Protein AF-A0A226MD91-F1 (afdb_monomer)

Secondary structure (DSSP, 8-state):
----PPP-HHHHHHHHHHTT-SEEEEEEETT-HHHHHHHHHTT-EEEEEEEEEE--STTPPPEEEEEEEEE-TT-TT-GGGSPPSS-B-GGG--

InterPro domains:
  IPR016181 Acyl-CoA N-acyltransferase [SSF55729] (20-73)
  IPR051646 N-terminal NatB acetyltransferase catalytic subunit [PTHR45910] (18-93)

Organism: Callipepla squamata (NCBI:txid9009)

Radius of gyration: 15.52 Å; Cα contacts (8 Å, |Δi|>4): 147; chains: 1; bounding box: 28×42×45 Å

Structure (mmCIF, N/CA/C/O backbone):
data_AF-A0A226MD91-F1
#
_entry.id   AF-A0A226MD91-F1
#
loop_
_atom_site.group_PDB
_atom_site.id
_atom_site.type_symbol
_atom_site.label_atom_id
_atom_site.label_alt_id
_atom_site.label_comp_id
_atom_site.label_asym_id
_atom_site.label_entity_id
_atom_site.label_seq_id
_atom_site.pdbx_PDB_ins_code
_atom_site.Cartn_x
_atom_site.Cartn_y
_atom_site.Cartn_z
_atom_site.occupancy
_atom_site.B_iso_or_equiv
_atom_site.auth_seq_id
_atom_site.auth_comp_id
_atom_site.auth_asym_id
_atom_site.auth_atom_id
_atom_site.pdbx_PDB_model_num
ATOM 1 N N . MET A 1 1 ? 1.212 29.957 23.940 1.00 50.91 1 MET A N 1
ATOM 2 C CA . MET A 1 1 ? 2.538 29.389 23.625 1.00 50.91 1 MET A CA 1
ATOM 3 C C . MET A 1 1 ? 2.305 28.058 22.920 1.00 50.91 1 MET A C 1
ATOM 5 O O . MET A 1 1 ? 2.157 27.035 23.570 1.00 50.91 1 MET A O 1
ATOM 9 N N . THR A 1 2 ? 2.113 28.079 21.604 1.00 70.12 2 THR A N 1
ATOM 10 C CA . THR A 1 2 ? 1.955 26.860 20.800 1.00 70.12 2 THR A CA 1
ATOM 11 C C . THR A 1 2 ? 3.346 26.393 20.390 1.00 70.12 2 THR A C 1
ATOM 13 O O . THR A 1 2 ? 4.029 27.069 19.629 1.00 70.12 2 THR A O 1
ATOM 16 N N . SER A 1 3 ? 3.795 25.274 20.954 1.00 70.19 3 SER A N 1
ATOM 17 C CA . SER A 1 3 ? 5.041 24.628 20.539 1.00 70.19 3 SER A CA 1
ATOM 18 C C . SER A 1 3 ? 4.828 23.952 19.182 1.00 70.19 3 SER A C 1
ATOM 20 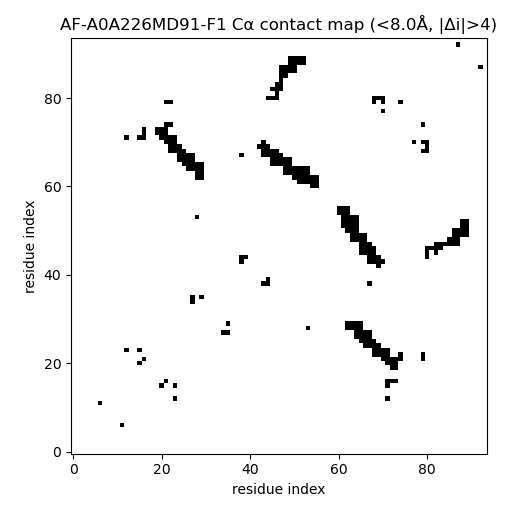O O . SER A 1 3 ? 3.892 23.164 19.028 1.00 70.19 3 SER A O 1
ATOM 22 N N . LEU A 1 4 ? 5.672 24.271 18.199 1.00 79.88 4 LEU A N 1
ATOM 23 C CA . LEU A 1 4 ? 5.737 23.554 16.928 1.00 79.88 4 LEU A CA 1
ATOM 24 C C . LEU A 1 4 ? 6.539 22.270 17.158 1.00 79.88 4 LEU A C 1
ATOM 26 O O . LEU A 1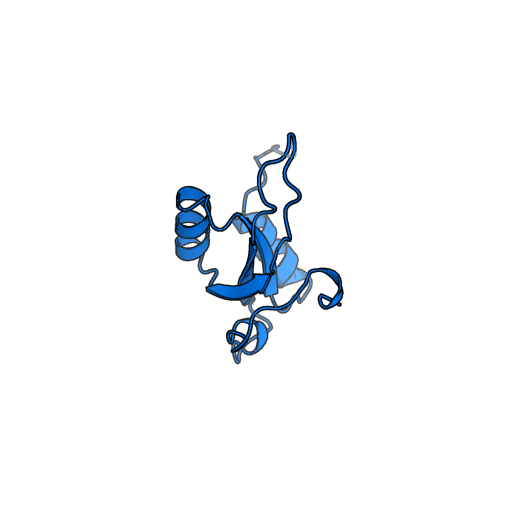 4 ? 7.757 22.319 17.314 1.00 79.88 4 LEU A O 1
ATOM 30 N N . ARG A 1 5 ? 5.858 21.122 17.181 1.00 88.44 5 ARG A N 1
ATOM 31 C CA . ARG A 1 5 ? 6.510 19.811 17.070 1.00 88.44 5 ARG A CA 1
ATOM 32 C C . ARG A 1 5 ? 6.302 19.244 15.672 1.00 88.44 5 ARG A C 1
ATOM 34 O O . ARG A 1 5 ? 5.283 19.529 15.046 1.00 88.44 5 ARG A O 1
ATOM 41 N N . ALA A 1 6 ? 7.245 18.429 15.208 1.00 89.06 6 ALA A N 1
ATOM 42 C CA . ALA A 1 6 ? 7.115 17.728 13.937 1.00 89.06 6 ALA A CA 1
ATOM 43 C C . ALA A 1 6 ? 5.857 16.843 13.929 1.00 89.06 6 ALA A C 1
ATOM 45 O O . ALA A 1 6 ? 5.535 16.194 14.929 1.00 89.06 6 ALA A O 1
ATOM 46 N N . PHE A 1 7 ? 5.165 16.843 12.793 1.00 87.44 7 PHE A N 1
ATOM 47 C CA . PHE A 1 7 ? 4.037 15.962 12.533 1.00 87.44 7 PHE A CA 1
ATOM 48 C C . PHE A 1 7 ? 4.562 14.581 12.143 1.00 87.44 7 PHE A C 1
ATOM 50 O O . PHE A 1 7 ? 5.399 14.469 11.245 1.00 87.44 7 PHE A O 1
ATOM 57 N N . THR A 1 8 ? 4.094 13.538 12.822 1.00 92.56 8 THR A N 1
ATOM 58 C CA . THR A 1 8 ? 4.553 12.159 12.604 1.00 92.56 8 THR A CA 1
ATOM 59 C C . THR A 1 8 ? 3.440 11.274 12.039 1.00 92.56 8 THR A C 1
ATOM 61 O O . THR A 1 8 ? 2.281 11.677 11.937 1.00 92.56 8 THR A O 1
ATOM 64 N N . CYS A 1 9 ? 3.771 10.029 11.683 1.00 91.94 9 CYS A N 1
ATOM 65 C CA . CYS A 1 9 ? 2.765 9.045 11.268 1.00 91.94 9 CYS A CA 1
ATOM 66 C C . CYS A 1 9 ? 1.708 8.797 12.360 1.00 91.94 9 CYS A C 1
ATOM 68 O O . CYS A 1 9 ? 0.532 8.630 12.045 1.00 91.94 9 CYS A O 1
ATOM 70 N N . ASP A 1 10 ? 2.088 8.842 13.639 1.00 93.31 10 ASP A N 1
ATOM 71 C CA . ASP A 1 10 ? 1.134 8.683 14.743 1.00 93.31 10 ASP A 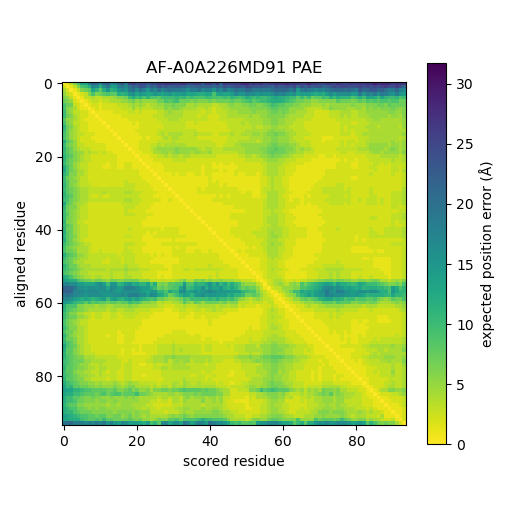CA 1
ATOM 72 C C . ASP A 1 10 ? 0.100 9.810 14.768 1.00 93.31 10 ASP A C 1
ATOM 74 O O . ASP A 1 10 ? -1.078 9.570 15.046 1.00 93.31 10 ASP A O 1
ATOM 78 N N . ASP A 1 11 ? 0.513 11.030 14.415 1.00 94.81 11 ASP A N 1
ATOM 79 C CA . ASP A 1 11 ? -0.409 12.152 14.269 1.00 94.81 11 ASP A CA 1
ATOM 80 C C . ASP A 1 11 ? -1.395 11.895 13.135 1.00 94.81 11 ASP A C 1
ATOM 82 O O . ASP A 1 11 ? -2.603 12.032 13.336 1.00 94.81 11 ASP A O 1
ATOM 86 N N . LEU A 1 12 ? -0.908 11.435 11.978 1.00 94.25 12 LEU A N 1
ATOM 87 C CA . LEU A 1 12 ? -1.757 11.056 10.848 1.00 94.25 12 LEU A CA 1
ATOM 88 C C . LEU A 1 12 ? -2.811 10.018 11.252 1.00 94.25 12 LEU A C 1
ATOM 90 O O . LEU A 1 12 ? -3.997 10.202 10.965 1.00 94.25 12 LEU A O 1
ATOM 94 N N . PHE A 1 13 ? -2.410 8.949 11.945 1.00 95.25 13 PHE A N 1
ATOM 95 C CA . PHE A 1 13 ? -3.339 7.903 12.383 1.00 95.25 13 PHE A CA 1
ATOM 96 C C . PHE A 1 13 ? -4.340 8.435 13.399 1.00 95.25 13 PHE A C 1
ATOM 98 O O . PHE A 1 13 ? -5.531 8.130 13.322 1.00 95.25 13 PHE A O 1
ATOM 105 N N . ARG A 1 14 ? -3.885 9.256 14.346 1.00 95.06 14 ARG A N 1
ATOM 106 C CA . ARG A 1 14 ? -4.752 9.865 15.352 1.00 95.06 14 ARG A CA 1
ATOM 107 C C . ARG A 1 14 ? -5.804 10.767 14.713 1.00 95.06 14 ARG A C 1
ATOM 109 O O . ARG A 1 14 ? -6.983 10.625 15.030 1.00 95.06 14 ARG A O 1
ATOM 116 N N . PHE A 1 15 ? -5.406 11.664 13.813 1.00 95.94 15 PHE A N 1
ATOM 117 C CA . PHE A 1 15 ? -6.341 12.569 13.146 1.00 95.94 15 PHE A CA 1
ATOM 118 C C . PHE A 1 15 ? -7.361 11.807 12.297 1.00 95.94 15 PHE A C 1
ATOM 120 O O . PHE A 1 15 ? -8.553 12.095 12.395 1.00 95.94 15 PHE A O 1
ATOM 127 N N . ASN A 1 16 ? -6.935 10.797 11.534 1.00 95.94 16 ASN A N 1
ATOM 128 C CA . ASN A 1 16 ? -7.865 9.990 10.738 1.00 95.94 16 ASN A CA 1
ATOM 129 C C . ASN A 1 16 ? -8.824 9.162 11.606 1.00 95.94 16 ASN A C 1
ATOM 131 O O . ASN A 1 16 ? -10.014 9.094 11.297 1.00 95.94 16 ASN A O 1
ATOM 135 N N . ASN A 1 17 ? -8.359 8.615 12.735 1.00 94.94 17 ASN A N 1
ATOM 136 C CA . ASN A 1 17 ? -9.238 7.973 13.718 1.00 94.94 17 ASN A CA 1
ATOM 137 C C . ASN A 1 17 ? -10.294 8.952 14.254 1.00 94.94 17 ASN A C 1
ATOM 139 O O . ASN A 1 17 ? -11.475 8.622 14.297 1.00 94.94 17 ASN A O 1
ATOM 143 N N . MET A 1 18 ? -9.896 10.180 14.613 1.00 95.81 18 MET A N 1
ATOM 144 C CA . MET A 1 18 ? -10.830 11.215 15.084 1.00 95.81 18 MET A CA 1
ATOM 145 C C . MET A 1 18 ? -11.854 11.624 14.018 1.00 95.81 18 MET A C 1
ATOM 147 O O . MET A 1 18 ? -12.964 12.026 14.358 1.00 95.81 18 MET A O 1
ATOM 151 N N . LYS A 1 19 ? -11.491 11.535 12.735 1.00 96.06 19 LYS A N 1
ATOM 152 C CA . LYS A 1 19 ? -12.387 11.794 11.599 1.00 96.06 19 LYS A CA 1
ATOM 153 C C . LYS A 1 19 ? -13.221 10.576 11.189 1.00 96.06 19 LYS A C 1
ATOM 155 O O . LYS A 1 19 ? -14.033 10.690 10.277 1.00 96.06 19 LYS A O 1
ATOM 160 N N . GLY A 1 20 ? -13.059 9.434 11.860 1.00 95.38 20 GLY A N 1
ATOM 161 C CA . GLY A 1 20 ? -13.809 8.216 11.563 1.00 95.38 20 GLY A CA 1
ATOM 162 C C . GLY A 1 20 ? -13.416 7.564 10.235 1.00 95.38 20 GLY A C 1
ATOM 163 O O . GLY A 1 20 ? -14.280 6.997 9.564 1.00 95.38 20 GLY A O 1
ATOM 164 N N . GLY A 1 21 ? -12.145 7.653 9.836 1.00 96.38 21 GLY A N 1
ATOM 165 C CA . GLY A 1 21 ? -11.617 6.893 8.701 1.00 96.38 21 GLY A CA 1
ATOM 166 C C . GLY A 1 21 ? -11.627 5.385 8.978 1.00 96.38 21 GLY A C 1
ATOM 167 O O . GLY A 1 21 ? -11.442 4.962 10.119 1.00 96.38 21 GLY A O 1
ATOM 168 N N . PHE A 1 22 ? -11.847 4.570 7.945 1.00 96.75 22 PHE A N 1
ATOM 169 C CA . PHE A 1 22 ? -11.764 3.105 8.053 1.00 96.75 22 PHE A CA 1
ATOM 170 C C . PHE A 1 22 ? -10.321 2.601 7.991 1.00 96.75 22 PHE A C 1
ATOM 172 O O . PHE A 1 22 ? -9.951 1.684 8.718 1.00 96.75 22 PHE A O 1
ATOM 179 N N . PHE A 1 23 ? -9.494 3.229 7.162 1.00 97.44 23 PHE A N 1
ATOM 180 C CA . PHE A 1 23 ? -8.093 2.883 6.979 1.00 97.44 23 PHE A CA 1
ATOM 181 C C . PHE A 1 23 ? -7.298 4.101 6.510 1.00 97.44 23 PHE A C 1
ATOM 183 O O . PHE A 1 23 ? -7.873 5.125 6.142 1.00 97.44 23 PHE A O 1
ATOM 190 N N . VAL A 1 24 ? -5.975 3.970 6.534 1.00 97.44 24 VAL A N 1
ATOM 191 C CA . VAL A 1 24 ? -5.050 4.826 5.783 1.00 97.44 24 VAL A CA 1
ATOM 192 C C . VAL A 1 24 ? -4.340 3.939 4.777 1.00 97.44 24 VAL A C 1
ATOM 194 O O . VAL A 1 24 ? -3.852 2.869 5.153 1.00 97.44 24 VAL A O 1
ATOM 197 N N . ASP A 1 25 ? -4.286 4.374 3.528 1.00 97.19 25 ASP A N 1
ATOM 198 C CA . ASP A 1 25 ? -3.568 3.708 2.452 1.00 97.19 25 ASP A CA 1
ATOM 199 C C . ASP A 1 25 ? -2.353 4.517 1.984 1.00 97.19 25 ASP A C 1
ATOM 201 O O . ASP A 1 25 ? -2.117 5.654 2.406 1.00 97.19 25 ASP A O 1
ATOM 205 N N . LEU A 1 26 ? -1.519 3.860 1.186 1.00 97.62 26 LEU A N 1
ATOM 206 C CA . LEU A 1 26 ? -0.395 4.441 0.464 1.00 97.62 26 LEU A CA 1
ATOM 207 C C . LEU A 1 26 ? 0.028 3.499 -0.660 1.00 97.62 26 LEU A C 1
ATOM 209 O O . LEU A 1 26 ? -0.159 2.286 -0.563 1.00 97.62 26 LEU A O 1
ATOM 213 N N . PHE A 1 27 ? 0.692 4.054 -1.669 1.00 97.88 27 PHE A N 1
ATOM 214 C CA . PHE A 1 27 ? 1.388 3.283 -2.693 1.00 97.88 27 PHE A CA 1
ATOM 215 C C . PHE A 1 27 ? 2.891 3.318 -2.435 1.00 97.88 27 PHE A C 1
ATOM 217 O O . PHE A 1 27 ? 3.455 4.370 -2.119 1.00 97.88 27 PHE A O 1
ATOM 224 N N . VAL A 1 28 ? 3.544 2.164 -2.557 1.00 98.19 28 VAL A N 1
ATOM 225 C CA . VAL A 1 28 ? 4.999 2.043 -2.432 1.00 98.19 28 VAL A CA 1
ATOM 226 C C . VAL A 1 28 ? 5.551 1.164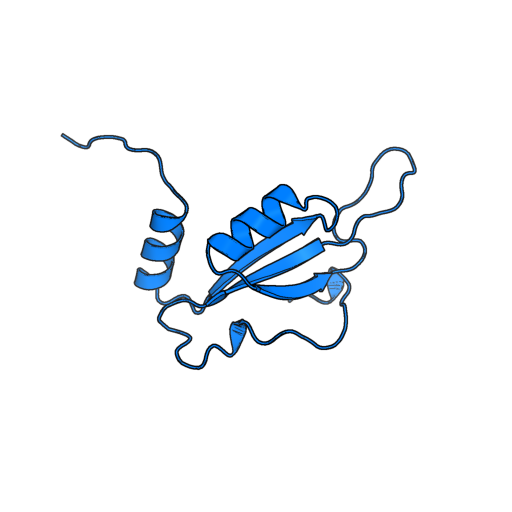 -3.545 1.00 98.19 28 VAL A C 1
ATOM 228 O O . VAL A 1 28 ? 5.017 0.092 -3.815 1.00 98.19 28 VAL A O 1
ATOM 231 N N . ARG A 1 29 ? 6.633 1.622 -4.182 1.00 97.81 29 ARG A N 1
ATOM 232 C CA . ARG A 1 29 ? 7.399 0.865 -5.185 1.00 97.81 29 ARG A CA 1
ATOM 233 C C . ARG A 1 29 ? 7.755 -0.522 -4.656 1.00 97.81 29 ARG A C 1
ATOM 235 O O . ARG A 1 29 ? 8.284 -0.623 -3.544 1.00 97.81 29 ARG A O 1
ATOM 242 N N . VAL A 1 30 ? 7.511 -1.569 -5.447 1.00 97.00 30 VAL A N 1
ATOM 243 C CA . VAL A 1 30 ? 7.814 -2.957 -5.052 1.00 97.00 30 VAL A CA 1
ATOM 244 C C . VAL A 1 30 ? 9.306 -3.140 -4.750 1.00 97.00 30 VAL A C 1
ATOM 246 O O . VAL A 1 30 ? 9.653 -3.870 -3.821 1.00 97.00 30 VAL A O 1
ATOM 249 N N . SER A 1 31 ? 10.189 -2.423 -5.455 1.00 96.88 31 SER A N 1
ATOM 250 C CA . SER A 1 31 ? 11.637 -2.469 -5.213 1.00 96.88 31 SER A CA 1
ATOM 251 C C . SER A 1 31 ? 12.082 -1.811 -3.898 1.00 96.88 31 SER A C 1
ATOM 253 O O . SER A 1 31 ? 13.156 -2.132 -3.382 1.00 96.88 31 SER A O 1
ATOM 255 N N . ASN A 1 32 ? 11.281 -0.916 -3.302 1.00 97.75 32 ASN A N 1
ATOM 256 C CA . ASN A 1 32 ? 11.658 -0.188 -2.087 1.00 97.75 32 ASN A CA 1
ATOM 257 C C . ASN A 1 32 ? 11.386 -1.01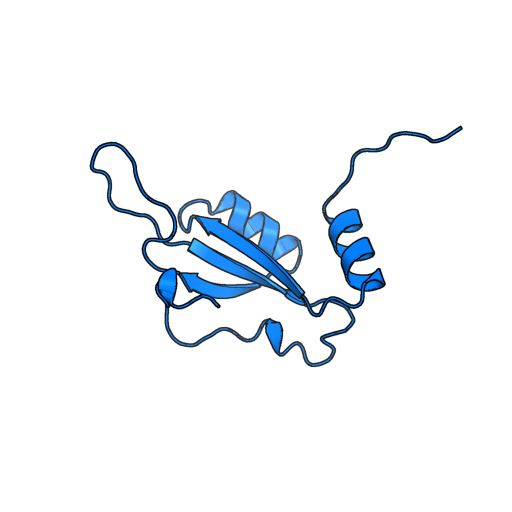3 -0.820 1.00 97.75 32 ASN A C 1
ATOM 259 O O . ASN A 1 32 ? 10.537 -0.688 0.017 1.00 97.75 32 ASN A O 1
ATOM 263 N N . GLN A 1 33 ? 12.151 -2.092 -0.656 1.00 98.00 33 GLN A N 1
ATOM 264 C CA . GLN A 1 33 ? 11.957 -3.036 0.441 1.00 98.00 33 GLN A CA 1
ATOM 265 C C . GLN A 1 33 ? 12.167 -2.404 1.828 1.00 98.00 33 GLN A C 1
ATOM 267 O O . GLN A 1 33 ? 11.559 -2.846 2.806 1.00 98.00 33 GLN A O 1
ATOM 272 N N . VAL A 1 34 ? 12.983 -1.347 1.922 1.00 98.31 34 VAL A N 1
ATOM 273 C CA . VAL A 1 34 ? 13.193 -0.583 3.163 1.00 98.31 34 VAL A CA 1
ATOM 274 C C . VAL A 1 34 ? 11.890 0.087 3.602 1.00 98.31 34 VAL A C 1
ATOM 276 O O . VAL A 1 34 ? 11.455 -0.116 4.737 1.00 98.31 34 VAL A O 1
ATOM 279 N N . ALA A 1 35 ? 11.229 0.820 2.700 1.00 98.00 35 ALA A N 1
ATOM 280 C CA . ALA A 1 35 ? 9.950 1.461 2.994 1.00 98.00 35 ALA A CA 1
ATOM 281 C C . ALA A 1 35 ? 8.843 0.430 3.256 1.00 98.00 35 ALA A C 1
ATOM 283 O O . ALA A 1 35 ? 8.103 0.560 4.229 1.00 98.00 35 ALA A O 1
ATOM 284 N N . VAL A 1 36 ? 8.774 -0.644 2.460 1.00 98.38 36 VAL A N 1
ATOM 285 C CA . VAL A 1 36 ? 7.808 -1.737 2.674 1.00 98.38 36 VAL A CA 1
ATOM 286 C C . VAL A 1 36 ? 7.942 -2.327 4.082 1.00 98.38 36 VAL A C 1
ATOM 288 O O . VAL A 1 36 ? 6.944 -2.519 4.778 1.00 98.38 36 VAL A O 1
ATOM 291 N N . ASN A 1 37 ? 9.169 -2.594 4.536 1.00 98.19 37 ASN A N 1
ATOM 292 C CA . ASN A 1 37 ? 9.411 -3.144 5.871 1.00 98.19 37 ASN A CA 1
ATOM 293 C C . ASN A 1 37 ? 9.067 -2.143 6.980 1.00 98.19 37 ASN A C 1
ATOM 295 O O . ASN A 1 37 ? 8.469 -2.536 7.982 1.00 98.19 37 ASN A O 1
ATOM 299 N N . MET A 1 38 ? 9.382 -0.860 6.786 1.00 98.00 38 MET A N 1
ATOM 300 C CA . MET A 1 38 ? 8.975 0.211 7.698 1.00 98.00 38 MET A CA 1
ATOM 301 C C . MET A 1 38 ? 7.446 0.261 7.848 1.00 98.00 38 MET A C 1
ATOM 303 O O . MET A 1 38 ? 6.936 0.257 8.968 1.00 98.00 38 MET A O 1
ATOM 307 N N . TYR A 1 39 ? 6.690 0.237 6.746 1.00 98.19 39 TYR A N 1
ATOM 308 C CA . TYR A 1 39 ? 5.226 0.273 6.803 1.00 98.19 39 TYR A CA 1
ATOM 309 C C . TYR A 1 39 ? 4.626 -0.985 7.437 1.00 98.19 39 TYR A C 1
ATOM 311 O O . TYR A 1 39 ? 3.691 -0.878 8.233 1.00 98.19 39 TYR A O 1
ATOM 319 N N . LYS A 1 40 ? 5.198 -2.169 7.183 1.00 97.81 40 LYS A N 1
ATOM 320 C CA . LYS A 1 40 ? 4.809 -3.401 7.892 1.00 97.81 40 LYS A CA 1
ATOM 321 C C . LYS A 1 40 ? 4.966 -3.258 9.410 1.00 97.81 40 LYS A C 1
ATOM 323 O O . LYS A 1 40 ? 4.061 -3.639 10.147 1.00 97.81 40 LYS A O 1
ATOM 328 N N . GLN A 1 41 ? 6.061 -2.658 9.885 1.00 97.38 41 GLN A N 1
ATOM 329 C CA . GLN A 1 41 ? 6.266 -2.389 11.319 1.00 97.38 41 GLN A CA 1
ATOM 330 C C . GLN A 1 41 ? 5.264 -1.371 11.880 1.00 97.38 41 GLN A C 1
ATOM 332 O O . GLN A 1 41 ? 4.821 -1.508 13.017 1.00 97.38 41 GLN A O 1
ATOM 337 N N . LEU A 1 42 ? 4.834 -0.399 11.068 1.00 96.50 42 LEU A N 1
ATOM 338 C CA . LEU A 1 42 ? 3.744 0.523 11.409 1.00 96.50 42 LEU A CA 1
ATOM 339 C C . LEU A 1 42 ? 2.352 -0.140 11.368 1.00 96.50 42 LEU A C 1
ATOM 341 O O . LEU A 1 42 ? 1.350 0.510 11.677 1.00 96.50 42 LEU A O 1
ATOM 345 N N . GLY A 1 43 ? 2.257 -1.428 11.027 1.00 96.62 43 GLY A N 1
ATOM 346 C CA . GLY A 1 43 ? 1.018 -2.206 11.008 1.00 96.62 43 GLY A CA 1
ATOM 347 C C . GLY A 1 43 ? 0.221 -2.098 9.710 1.00 96.62 43 GLY A C 1
ATOM 348 O O . GLY A 1 43 ? -0.990 -2.308 9.736 1.00 96.62 43 GLY A O 1
ATOM 349 N N . TYR A 1 44 ? 0.876 -1.745 8.603 1.00 98.25 44 TYR A N 1
ATOM 350 C CA . TYR A 1 44 ? 0.296 -1.858 7.269 1.00 98.25 44 TYR A CA 1
ATOM 351 C C . TYR A 1 44 ? 0.418 -3.285 6.729 1.00 98.25 44 TYR A C 1
ATOM 353 O O . TYR A 1 44 ? 1.404 -3.984 6.974 1.00 98.25 44 TYR A O 1
ATOM 361 N N . SER A 1 45 ? -0.546 -3.679 5.908 1.00 97.44 45 SER A N 1
ATOM 362 C CA . SER A 1 45 ? -0.517 -4.896 5.098 1.00 97.44 45 SER A CA 1
ATOM 363 C C . SER A 1 45 ? -0.700 -4.559 3.625 1.00 97.44 45 SER A C 1
ATOM 365 O O . SER A 1 45 ? -1.368 -3.585 3.287 1.00 97.44 45 SER A O 1
ATOM 367 N N . VAL A 1 46 ? -0.123 -5.374 2.743 1.00 97.69 46 VAL A N 1
ATOM 368 C CA . VAL A 1 46 ? -0.367 -5.260 1.300 1.00 97.69 46 VAL A CA 1
ATOM 369 C C . VAL A 1 46 ? -1.818 -5.650 1.032 1.00 97.69 46 VAL A C 1
ATOM 371 O O . VAL A 1 46 ? -2.217 -6.770 1.344 1.00 97.69 46 VAL A O 1
ATOM 374 N N . TYR A 1 47 ? -2.598 -4.718 0.492 1.00 97.62 47 TYR A N 1
ATOM 375 C CA . TYR A 1 47 ? -3.978 -4.947 0.078 1.00 97.62 47 TYR A CA 1
ATOM 376 C C . TYR A 1 47 ? -4.036 -5.486 -1.352 1.00 97.62 47 TYR A C 1
ATOM 378 O O . TYR A 1 47 ? -4.754 -6.443 -1.615 1.00 97.62 47 TYR A O 1
ATOM 386 N N . ARG A 1 48 ? -3.248 -4.924 -2.272 1.00 97.12 48 ARG A N 1
ATOM 387 C CA . ARG A 1 48 ? -3.122 -5.404 -3.657 1.00 97.12 48 ARG A CA 1
ATOM 388 C C . ARG A 1 48 ? -1.799 -4.960 -4.271 1.00 97.12 48 ARG A C 1
ATOM 390 O O . ARG A 1 48 ? -1.158 -4.031 -3.775 1.00 97.12 48 ARG A O 1
ATOM 397 N N . THR A 1 49 ? -1.435 -5.595 -5.376 1.00 97.75 49 THR A N 1
ATOM 398 C CA . THR A 1 49 ? -0.403 -5.088 -6.284 1.00 97.75 49 THR A CA 1
ATOM 399 C C . THR A 1 49 ? -1.077 -4.304 -7.400 1.00 97.75 49 THR A C 1
ATOM 401 O O . THR A 1 49 ? -2.051 -4.777 -7.989 1.00 97.75 49 THR A O 1
ATOM 404 N N . VAL A 1 50 ? -0.557 -3.115 -7.675 1.00 97.56 50 VAL A N 1
ATOM 405 C CA . VAL A 1 50 ? -0.950 -2.280 -8.804 1.00 97.56 50 VAL A CA 1
ATOM 406 C C . VAL A 1 50 ? 0.149 -2.345 -9.843 1.00 97.56 50 VAL A C 1
ATOM 408 O O . VAL A 1 50 ? 1.281 -1.946 -9.566 1.00 97.56 50 VAL A O 1
ATOM 411 N N . LEU A 1 51 ? -0.188 -2.869 -11.013 1.00 96.69 51 LEU A N 1
ATOM 412 C CA . LEU A 1 51 ? 0.756 -3.045 -12.105 1.00 96.69 51 LEU A CA 1
ATOM 413 C C . LEU A 1 51 ? 1.127 -1.695 -12.707 1.00 96.69 51 LEU A C 1
ATOM 415 O O . LEU A 1 51 ? 0.250 -0.848 -12.856 1.00 96.69 51 LEU A O 1
ATOM 419 N N . GLU A 1 52 ? 2.399 -1.511 -13.060 1.00 95.69 52 GLU A N 1
ATOM 420 C CA . GLU A 1 52 ? 2.863 -0.360 -13.858 1.00 95.69 52 GLU A CA 1
ATOM 421 C C . GLU A 1 52 ? 2.457 1.010 -13.252 1.00 95.69 52 GLU A C 1
ATOM 423 O O . GLU A 1 52 ? 2.279 2.001 -13.957 1.00 95.69 52 GLU A O 1
ATOM 428 N N . TYR A 1 53 ? 2.287 1.087 -11.924 1.00 96.19 53 TYR A N 1
ATOM 429 C CA . TYR A 1 53 ? 1.788 2.289 -11.240 1.00 96.19 53 TYR A CA 1
ATOM 430 C C . TYR A 1 53 ? 2.770 3.460 -11.310 1.00 96.19 53 TYR A C 1
ATOM 432 O O . TYR A 1 53 ? 2.374 4.621 -11.430 1.00 96.19 53 TYR A O 1
ATOM 440 N N . TYR A 1 54 ? 4.065 3.172 -11.193 1.00 94.81 54 TYR A N 1
ATOM 441 C CA . TYR A 1 54 ? 5.106 4.179 -11.294 1.00 94.81 54 TYR A CA 1
ATOM 442 C C . TYR A 1 54 ? 5.718 4.162 -12.685 1.00 94.81 54 TYR A C 1
ATOM 444 O O . TYR A 1 54 ? 6.518 3.282 -12.999 1.00 94.81 54 TYR A O 1
ATOM 452 N N . SER A 1 55 ? 5.427 5.203 -13.465 1.00 92.75 55 SER A N 1
ATOM 453 C CA . SER A 1 55 ? 6.075 5.394 -14.756 1.00 92.75 55 SER A CA 1
ATOM 454 C C . SER A 1 55 ? 7.583 5.521 -14.596 1.00 92.75 55 SER A C 1
ATOM 456 O O . SER A 1 55 ? 8.086 6.267 -13.740 1.00 92.75 55 SER A O 1
ATOM 458 N N . ALA A 1 56 ? 8.305 4.800 -15.436 1.00 86.00 56 ALA A N 1
ATOM 459 C CA . ALA A 1 56 ? 9.741 4.917 -15.527 1.00 86.00 56 ALA A CA 1
ATOM 460 C C . ALA A 1 56 ? 10.142 6.032 -16.499 1.00 86.00 56 ALA A C 1
ATOM 462 O O . ALA A 1 56 ? 9.410 6.414 -17.412 1.00 86.00 56 ALA A O 1
ATOM 463 N N . SER A 1 57 ? 11.330 6.592 -16.288 1.00 83.06 57 SER A N 1
ATOM 464 C CA . SER A 1 57 ? 11.950 7.521 -17.228 1.00 83.06 57 SER A CA 1
ATOM 465 C C . SER A 1 57 ? 13.120 6.840 -17.933 1.00 83.06 57 SER A C 1
ATOM 467 O O . SER A 1 57 ? 13.749 5.936 -17.392 1.00 83.06 57 SER A O 1
ATOM 469 N N . ASN A 1 58 ? 13.426 7.299 -19.148 1.00 82.81 58 ASN A N 1
ATOM 470 C CA . ASN A 1 58 ? 14.598 6.887 -19.931 1.00 82.81 58 ASN A CA 1
ATOM 471 C C . ASN A 1 58 ? 14.591 5.442 -20.470 1.00 82.81 58 ASN A C 1
ATOM 473 O O . ASN A 1 58 ? 15.656 4.874 -20.688 1.00 82.81 58 ASN A O 1
ATOM 477 N N . GLY A 1 59 ? 13.415 4.875 -20.759 1.00 80.81 59 GLY A N 1
ATOM 478 C CA . GLY A 1 59 ? 13.294 3.572 -21.433 1.00 80.81 59 GLY A CA 1
ATOM 479 C C . GLY A 1 59 ? 13.396 2.354 -20.512 1.00 80.81 59 GLY A C 1
ATOM 480 O O . GLY A 1 59 ? 13.365 1.227 -20.999 1.00 80.81 59 GLY A O 1
ATOM 481 N N . GLU A 1 60 ? 13.492 2.578 -19.203 1.00 86.44 60 GLU A N 1
ATOM 482 C CA . GLU A 1 60 ? 13.301 1.538 -18.194 1.00 86.44 60 GLU A CA 1
ATOM 483 C C . GLU A 1 60 ? 11.828 1.078 -18.165 1.00 86.44 60 GLU A C 1
ATOM 485 O O . GLU A 1 60 ? 10.944 1.842 -18.565 1.00 86.44 60 GLU A O 1
ATOM 490 N N . PRO A 1 61 ? 11.543 -0.161 -17.727 1.00 89.81 61 PRO A N 1
ATOM 491 C CA . PRO A 1 61 ? 10.173 -0.639 -17.588 1.00 89.81 61 PRO A CA 1
ATOM 492 C C . PRO A 1 61 ? 9.452 0.071 -16.437 1.00 89.81 61 PRO A C 1
ATOM 494 O O . PRO A 1 61 ? 10.060 0.371 -15.406 1.00 89.81 61 PRO A O 1
ATOM 497 N N . ASP A 1 62 ? 8.148 0.291 -16.602 1.00 94.69 62 ASP A N 1
ATOM 498 C CA . ASP A 1 62 ? 7.288 0.799 -15.533 1.00 94.69 62 ASP A CA 1
ATOM 499 C C . ASP A 1 62 ? 7.314 -0.136 -14.318 1.00 94.69 62 ASP A C 1
ATOM 501 O O . ASP A 1 62 ? 7.494 -1.351 -14.435 1.00 94.69 62 ASP A O 1
ATOM 505 N N . GLU A 1 63 ? 7.157 0.445 -13.129 1.00 95.31 63 GLU A N 1
ATOM 506 C CA . GLU A 1 63 ? 7.297 -0.287 -11.875 1.00 95.31 63 GLU A CA 1
ATOM 507 C C . GLU A 1 63 ? 5.960 -0.437 -11.150 1.00 95.31 63 GLU A C 1
ATOM 509 O O . GLU A 1 63 ? 5.232 0.531 -10.911 1.00 95.31 63 GLU A O 1
ATOM 514 N N . ASP A 1 64 ? 5.686 -1.665 -10.720 1.00 97.50 64 ASP A N 1
ATOM 515 C CA . ASP A 1 64 ? 4.549 -1.998 -9.875 1.00 97.50 64 ASP A CA 1
ATOM 516 C C . ASP A 1 64 ? 4.618 -1.303 -8.503 1.00 97.50 64 ASP A C 1
ATOM 518 O O . ASP A 1 64 ? 5.686 -1.000 -7.949 1.00 97.50 64 ASP A O 1
ATOM 522 N N . ALA A 1 65 ? 3.449 -1.123 -7.893 1.00 98.00 65 ALA A N 1
ATOM 523 C CA . ALA A 1 65 ? 3.306 -0.634 -6.530 1.00 98.00 65 ALA A CA 1
ATOM 524 C C . ALA A 1 65 ? 2.523 -1.612 -5.654 1.00 98.00 65 ALA A C 1
ATOM 526 O O . ALA A 1 65 ? 1.571 -2.254 -6.092 1.00 98.00 65 ALA A O 1
ATOM 527 N N . TYR A 1 66 ? 2.862 -1.662 -4.370 1.00 98.38 66 TYR A N 1
ATOM 528 C CA . TYR A 1 66 ? 1.952 -2.179 -3.357 1.00 98.38 66 TYR A CA 1
ATOM 529 C C . TYR A 1 66 ? 1.023 -1.059 -2.885 1.00 98.38 66 TYR A C 1
ATOM 531 O O . TYR A 1 66 ? 1.500 -0.059 -2.350 1.00 98.38 66 TYR A O 1
ATOM 539 N N . ASP A 1 67 ? -0.288 -1.262 -3.026 1.00 97.88 67 ASP A N 1
ATOM 540 C CA . ASP A 1 67 ? -1.310 -0.561 -2.237 1.00 97.88 67 ASP A CA 1
ATOM 541 C C . ASP A 1 67 ? -1.276 -1.178 -0.835 1.00 97.88 67 ASP A C 1
ATOM 543 O O . ASP A 1 67 ? -1.667 -2.335 -0.635 1.00 97.88 67 ASP A O 1
ATOM 547 N N . MET A 1 68 ? -0.717 -0.451 0.127 1.00 98.31 68 MET A N 1
ATOM 548 C CA . MET A 1 68 ? -0.615 -0.893 1.510 1.00 98.31 68 MET A CA 1
ATOM 549 C C . MET A 1 68 ? -1.637 -0.167 2.370 1.00 98.31 68 MET A C 1
ATOM 551 O O . MET A 1 68 ? -1.705 1.058 2.358 1.00 98.31 68 MET A O 1
ATOM 555 N N . ARG A 1 69 ? -2.358 -0.913 3.212 1.00 98.06 69 ARG A N 1
ATOM 556 C CA . ARG A 1 69 ? -3.408 -0.375 4.083 1.00 98.06 69 ARG A CA 1
ATOM 557 C C . ARG A 1 69 ? -3.161 -0.674 5.550 1.00 98.06 69 ARG A C 1
ATOM 559 O O . ARG A 1 69 ? -2.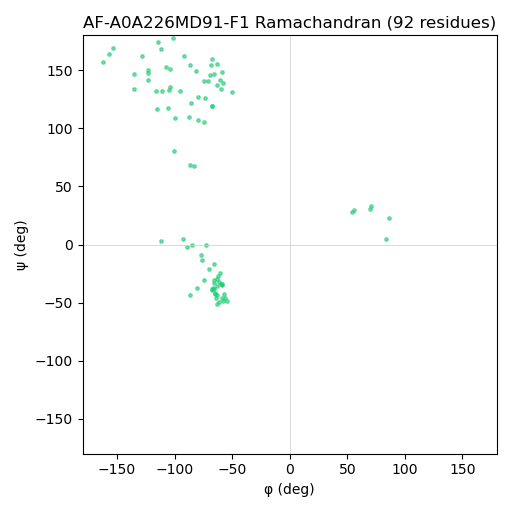750 -1.775 5.913 1.00 98.06 69 ARG A O 1
ATOM 566 N N . LYS A 1 70 ? -3.482 0.298 6.400 1.00 97.62 70 LYS A N 1
ATOM 567 C CA . LYS A 1 70 ? -3.568 0.154 7.855 1.00 97.62 70 LYS A CA 1
ATOM 568 C C . LYS A 1 70 ? -5.009 0.387 8.294 1.00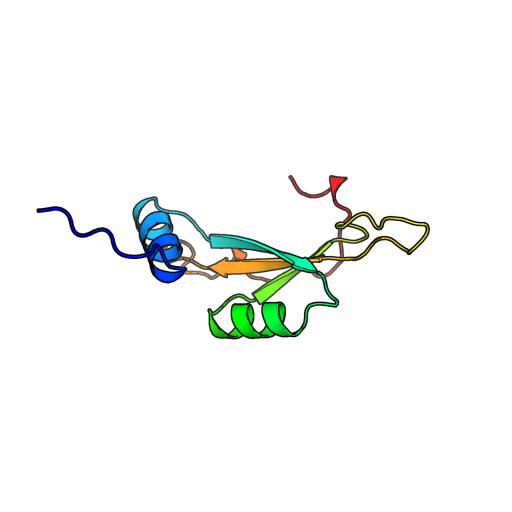 97.62 70 LYS A C 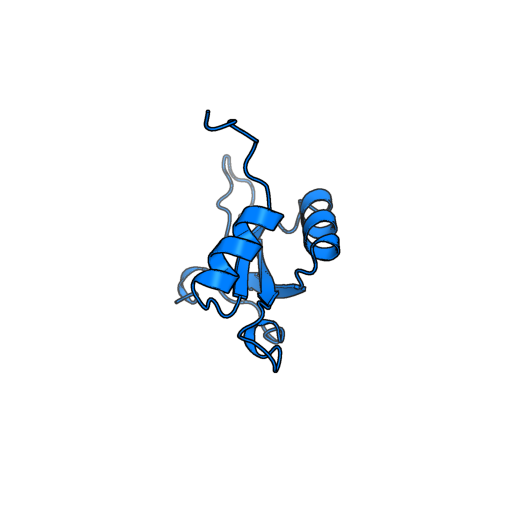1
ATOM 570 O O . LYS A 1 70 ? -5.517 1.498 8.152 1.00 97.62 70 LYS A O 1
ATOM 575 N N . ALA A 1 71 ? -5.644 -0.639 8.858 1.00 97.75 71 ALA A N 1
ATOM 576 C CA . ALA A 1 71 ? -6.970 -0.513 9.460 1.00 97.75 71 ALA A CA 1
ATOM 577 C C . ALA A 1 71 ? -6.937 0.458 10.653 1.00 97.75 71 ALA A C 1
ATOM 579 O O . ALA A 1 71 ? -6.014 0.433 11.477 1.00 97.75 71 ALA A O 1
ATOM 580 N N . LEU A 1 72 ? -7.953 1.311 10.736 1.00 97.12 72 LEU A N 1
ATOM 581 C CA . LEU A 1 72 ? -8.184 2.254 11.827 1.00 97.12 72 LEU A CA 1
ATOM 582 C C . LEU A 1 72 ? -9.269 1.730 12.776 1.00 97.12 72 LEU A C 1
ATOM 584 O O . LEU A 1 72 ? -9.854 0.673 12.554 1.00 97.12 72 LEU A O 1
ATOM 588 N N . SER A 1 73 ? -9.551 2.469 13.852 1.00 96.12 73 SER A N 1
ATOM 589 C CA . SER A 1 73 ? -10.462 2.025 14.917 1.00 96.12 73 SER A CA 1
ATOM 590 C C . SER A 1 73 ? -11.891 1.747 14.444 1.00 96.12 73 SER A C 1
ATOM 592 O O . SER A 1 73 ? -12.597 0.965 15.077 1.00 96.12 73 SER A O 1
ATOM 594 N N . ARG A 1 74 ? -12.319 2.369 13.339 1.00 96.69 74 ARG A N 1
ATOM 595 C CA . ARG A 1 74 ? -13.645 2.157 12.750 1.00 96.69 74 ARG A CA 1
ATOM 596 C C . ARG A 1 74 ? -13.773 0.813 12.028 1.00 96.69 74 ARG A C 1
ATOM 598 O O . ARG A 1 74 ? -14.871 0.266 11.995 1.00 96.69 74 ARG A O 1
ATOM 605 N N . ASP A 1 75 ? -12.691 0.281 11.457 1.00 96.94 75 ASP A N 1
ATOM 606 C CA . ASP A 1 75 ? -12.696 -1.020 10.777 1.00 96.94 75 ASP A CA 1
ATOM 607 C C . ASP A 1 75 ? -12.455 -2.160 11.779 1.00 96.94 75 ASP A C 1
ATOM 609 O O . ASP A 1 75 ? -11.410 -2.813 11.799 1.00 96.94 75 ASP A O 1
ATOM 613 N N . THR A 1 76 ? -13.433 -2.380 12.658 1.00 95.50 76 THR A N 1
ATOM 614 C CA . THR A 1 76 ? -13.360 -3.380 13.738 1.00 95.50 76 THR A CA 1
ATOM 615 C C . THR A 1 76 ? -13.191 -4.807 13.218 1.00 95.50 76 THR A C 1
ATOM 617 O O . THR A 1 76 ? -12.528 -5.623 13.855 1.00 95.50 76 THR A O 1
ATOM 620 N N . GLU A 1 77 ? -13.758 -5.098 12.048 1.00 96.31 77 GLU A N 1
ATOM 621 C CA . GLU A 1 77 ? -13.682 -6.402 11.385 1.00 96.31 77 GLU A CA 1
ATOM 622 C C . GLU A 1 77 ? -12.463 -6.537 10.462 1.00 96.31 77 GLU A C 1
ATOM 624 O O . GLU A 1 77 ? -12.246 -7.606 9.895 1.00 96.31 77 GLU A O 1
ATOM 629 N N . LYS A 1 78 ? -11.651 -5.477 10.322 1.00 95.81 78 LYS A N 1
ATOM 630 C CA . LYS A 1 78 ? -10.452 -5.445 9.472 1.00 95.81 78 LYS A CA 1
ATOM 631 C C . LYS A 1 78 ? -10.738 -5.797 8.006 1.00 95.81 78 LYS A C 1
ATOM 633 O O . LYS A 1 78 ? -9.876 -6.334 7.308 1.00 95.81 78 LYS A O 1
ATOM 638 N N . LYS A 1 79 ? -11.950 -5.504 7.527 1.00 96.19 79 LYS A N 1
ATOM 639 C CA . LYS A 1 79 ? -12.388 -5.832 6.162 1.00 96.19 79 LYS A CA 1
ATOM 640 C C . LYS A 1 79 ? -11.604 -5.056 5.114 1.00 96.19 79 LYS A C 1
ATOM 642 O O . LYS A 1 79 ? -11.387 -5.564 4.018 1.00 96.19 79 LYS A O 1
ATOM 647 N N . SER A 1 80 ? -11.149 -3.846 5.438 1.00 94.06 80 SER A N 1
ATOM 648 C CA . SER A 1 80 ? -10.474 -2.981 4.473 1.00 94.06 80 SER A CA 1
ATOM 649 C C . SER A 1 80 ? -9.025 -3.373 4.191 1.00 94.06 80 SER A C 1
ATOM 651 O O . SER A 1 80 ? -8.415 -2.790 3.296 1.00 94.06 80 SER A O 1
ATOM 653 N N . ILE A 1 81 ? -8.465 -4.315 4.957 1.00 96.25 81 ILE A N 1
ATOM 654 C CA . ILE A 1 81 ? -7.085 -4.797 4.810 1.00 96.25 81 ILE A CA 1
ATOM 655 C C . ILE A 1 81 ? -6.993 -6.244 4.313 1.00 96.25 81 ILE A C 1
ATOM 657 O O . ILE A 1 81 ? -5.890 -6.778 4.214 1.00 96.25 81 ILE A O 1
ATOM 661 N N . ILE A 1 82 ? -8.126 -6.887 4.014 1.00 95.94 82 ILE A N 1
ATOM 662 C CA . ILE A 1 82 ? -8.148 -8.236 3.437 1.00 95.94 82 ILE A CA 1
ATOM 663 C C . ILE A 1 82 ? -7.562 -8.155 2.021 1.00 95.94 82 ILE A C 1
ATOM 665 O O . ILE A 1 82 ? -8.132 -7.435 1.202 1.00 95.94 82 ILE A O 1
ATOM 669 N N . PRO A 1 83 ? -6.457 -8.856 1.712 1.00 95.75 83 PRO A N 1
ATOM 670 C CA . PRO A 1 83 ? -5.824 -8.744 0.406 1.00 95.75 83 PRO A CA 1
ATOM 671 C C . PRO A 1 83 ? -6.749 -9.165 -0.738 1.00 95.75 83 PRO A C 1
ATOM 673 O O . PRO A 1 83 ? -7.478 -10.155 -0.629 1.00 95.75 83 PRO A O 1
ATOM 676 N N . LEU A 1 84 ? -6.682 -8.443 -1.854 1.00 92.56 84 LEU A N 1
ATOM 677 C CA . LEU A 1 84 ? -7.293 -8.867 -3.104 1.00 92.56 84 LEU A CA 1
ATOM 678 C C . LEU A 1 84 ? -6.467 -9.998 -3.732 1.00 92.56 84 LEU A C 1
ATOM 680 O O . LEU A 1 84 ? -5.235 -9.959 -3.696 1.00 92.56 84 LEU A O 1
ATOM 684 N N . PRO A 1 85 ? -7.125 -11.006 -4.327 1.00 91.00 85 PRO A N 1
ATOM 685 C CA . PRO A 1 85 ? -6.438 -12.193 -4.829 1.00 91.00 85 PRO A CA 1
ATOM 686 C C . PRO A 1 85 ? -5.698 -11.967 -6.155 1.00 91.00 85 PRO A C 1
ATOM 688 O O . PRO A 1 85 ? -4.897 -12.810 -6.548 1.00 91.00 85 PRO A O 1
ATOM 691 N N . HIS A 1 86 ? -5.958 -10.859 -6.849 1.00 91.88 86 HIS A N 1
ATOM 692 C CA . HIS A 1 86 ? -5.386 -10.560 -8.160 1.00 91.88 86 HIS A CA 1
ATOM 693 C C . HIS A 1 86 ? -4.904 -9.107 -8.250 1.00 91.88 86 HIS A C 1
ATOM 695 O O . HIS A 1 86 ? -5.505 -8.225 -7.623 1.00 91.88 86 HIS A O 1
ATOM 701 N N . PRO A 1 87 ? -3.823 -8.860 -9.015 1.00 94.19 87 PRO A N 1
ATOM 702 C CA . PRO A 1 87 ? -3.326 -7.517 -9.262 1.00 94.19 87 PRO A CA 1
ATOM 703 C C . PRO A 1 87 ? -4.316 -6.720 -10.117 1.00 94.19 87 PRO A C 1
ATOM 705 O O . PRO A 1 87 ? -5.151 -7.295 -10.817 1.00 94.19 87 PRO A O 1
ATOM 708 N N . VAL A 1 88 ? -4.204 -5.398 -10.058 1.00 95.56 88 VAL A N 1
ATOM 709 C CA . VAL A 1 88 ? -5.050 -4.461 -10.813 1.00 95.56 88 VAL A CA 1
ATOM 710 C C . VAL A 1 88 ? -4.184 -3.468 -11.578 1.00 95.56 88 VAL A C 1
ATOM 712 O O . VAL A 1 88 ? -3.009 -3.303 -11.242 1.00 95.56 88 VAL A O 1
ATOM 715 N N . ARG A 1 89 ? -4.745 -2.797 -12.586 1.00 94.25 89 ARG A N 1
ATOM 716 C CA . ARG A 1 89 ? -4.075 -1.668 -13.241 1.00 94.25 89 ARG A CA 1
ATOM 717 C C . ARG A 1 89 ? -4.473 -0.343 -12.576 1.00 94.25 89 ARG A C 1
ATOM 719 O O . ARG A 1 89 ? -5.458 -0.320 -11.835 1.00 94.25 89 ARG A O 1
ATOM 726 N N . PRO A 1 90 ? -3.718 0.753 -12.773 1.00 93.00 90 PRO A N 1
ATOM 727 C CA . PRO A 1 90 ? -4.015 2.036 -12.139 1.00 93.00 90 PRO A CA 1
ATOM 728 C C . PRO A 1 90 ? -5.411 2.575 -12.480 1.00 93.00 90 PRO A C 1
ATOM 730 O O . PRO A 1 90 ? -6.057 3.164 -11.620 1.00 93.00 90 PRO A O 1
ATOM 733 N N . GLU A 1 91 ? -5.900 2.322 -13.696 1.00 92.25 91 GLU A N 1
ATOM 734 C CA . GLU A 1 91 ? -7.246 2.688 -14.156 1.00 92.25 91 GLU A CA 1
ATOM 735 C C . GLU A 1 91 ? -8.391 1.958 -13.432 1.00 92.25 91 GLU A C 1
ATOM 737 O O . GLU A 1 91 ? -9.526 2.422 -13.476 1.00 92.25 91 GLU A O 1
ATOM 742 N N . ASP A 1 92 ? -8.107 0.854 -12.735 1.00 89.62 92 ASP A N 1
ATOM 743 C CA . ASP A 1 92 ? -9.098 0.072 -11.983 1.00 89.62 92 ASP A CA 1
ATOM 744 C C . ASP A 1 92 ? -9.198 0.504 -10.501 1.00 89.62 92 ASP A C 1
ATOM 746 O O . ASP A 1 92 ? -9.853 -0.157 -9.686 1.00 89.62 92 ASP A O 1
ATOM 750 N N . ILE A 1 93 ? -8.484 1.564 -10.107 1.00 85.62 93 ILE A N 1
ATOM 751 C CA . ILE A 1 93 ? -8.401 2.045 -8.723 1.00 85.62 93 ILE A CA 1
ATOM 752 C C . ILE A 1 93 ? -9.341 3.239 -8.543 1.00 85.62 93 ILE A C 1
ATOM 754 O O . ILE A 1 93 ? -8.906 4.387 -8.538 1.00 85.62 93 ILE A O 1
ATOM 758 N N . GLU A 1 94 ? -10.629 2.951 -8.351 1.00 62.38 94 GLU A N 1
ATOM 759 C CA . GLU A 1 94 ? -11.658 3.915 -7.922 1.00 62.38 94 GLU A CA 1
ATOM 760 C C . GLU A 1 94 ? -12.506 3.356 -6.768 1.00 62.38 94 GLU A C 1
ATOM 762 O O . GLU A 1 94 ? -12.894 2.163 -6.815 1.00 62.38 94 GLU A O 1
#

pLDDT: mean 93.49, std 7.69, range [50.91, 98.38]

Sequence (94 aa):
MTSLRAFTCDDLFRFNNMKGGFFVDLFVRVSNQVAVNMYKQLGYSVYRTVLEYYSASNGEPDEDAYDMRKALSRDTEKKSIIPLPHPVRPEDIE

Solvent-accessible surface area (backbone atoms only — not comparable to full-atom values): 5530 Å² total; per-residue (Å²): 136,85,80,89,70,87,88,48,72,66,51,55,53,52,54,38,44,76,71,63,31,47,56,52,74,49,76,41,55,66,83,44,55,68,60,53,51,53,40,43,74,74,56,33,38,65,25,34,44,28,47,55,58,42,78,50,72,94,86,52,75,54,35,37,22,32,38,30,22,24,67,30,81,66,32,79,82,43,69,86,39,57,57,53,96,61,71,42,48,64,92,72,71,126

Mean predicted aligned error: 4.31 Å

Foldseek 3Di:
DDDDDDDDVVNVQVVCLVVLHFKDKDKDFPPPVVVVVVVVVVVKDFQAKEPLPADDPDPDGRTIIGTIIHGHPNNPVCPSRHHDPYYHYPVVPD

Nearest PDB structures (foldseek):
  8g0l-assembly1_A  TM=9.565E-01  e=1.147E-09  Homo sapiens
  6vp9-assembly1_A  TM=9.268E-01  e=3.513E-08  Homo sapiens
  5isv-assembly2_B  TM=8.798E-01  e=8.828E-04  Escherichia coli O157:H7
  2cnt-assembly4_D  TM=8.715E-01  e=1.080E-03  Salmonella ente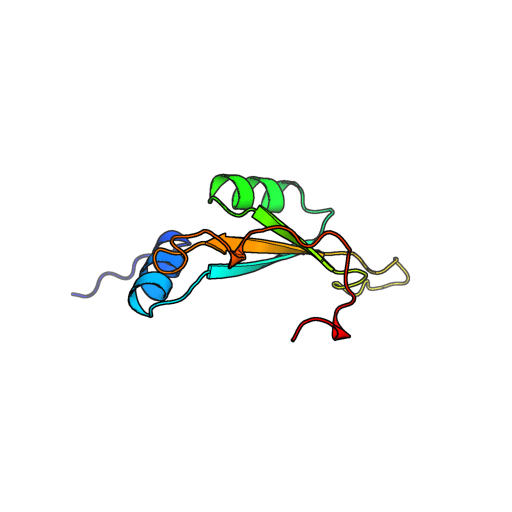rica subsp. enterica serovar Typhimurium str. LT2
  2i79-assembly1_E  TM=8.674E-01  e=7.556E-03  Streptococcus pneumoniae TIGR4